Protein AF-A0A9N9KLA7-F1 (afdb_monomer_lite)

Secondary structure (DSSP, 8-state):
--SHHHHHHHHHHHTT-SSS----GGG--B--GGG-EEEEEEEE-SSEEEEEEEETTTEEEEEEEETTTTT--HHHHHHHHHHHHTT-EEEEEE-TTT--EEEEEE--TT--GGGG-

pLDDT: mean 77.3, std 17.95, range [37.38, 95.62]

Sequence (117 aa):
EKDKDLAFEWYLKSAIAEHDCKIHTNFFRWIKYDNFKNIEEVGKGGFSVVYKTSYELDEEVAIKIIKDSHKNNQLFLNELKAYHEFGKYIGISMDKNTGDLILVISYAKFGSLRDNL

Radius of gyration: 14.67 Å; chains: 1; bounding box: 31×40×36 Å

Foldseek 3Di:
DPPVVVVVVVVVVVVPDDDDDPDDPQLADEDEPVQWAPWAFPDDDPFWTWTWTAHDPRAIKIKIFGPPCVVPVPVVVVVSVVCVVVVFFRHWYADPPRRTIITIGHDDPPDDPVVVD

Organism: NCBI:txid1433469

Structure (mmCIF, N/CA/C/O backbone):
data_AF-A0A9N9KLA7-F1
#
_entry.id   AF-A0A9N9KLA7-F1
#
loop_
_atom_site.group_PDB
_atom_site.id
_atom_site.type_symbol
_atom_site.label_atom_id
_atom_site.label_alt_id
_atom_site.label_comp_id
_atom_site.label_asym_id
_atom_site.label_entity_id
_atom_site.label_seq_id
_atom_site.pdbx_PDB_ins_code
_atom_site.Cartn_x
_atom_site.Cartn_y
_atom_site.Cartn_z
_atom_site.occupancy
_atom_site.B_iso_or_equiv
_atom_site.auth_seq_id
_atom_site.auth_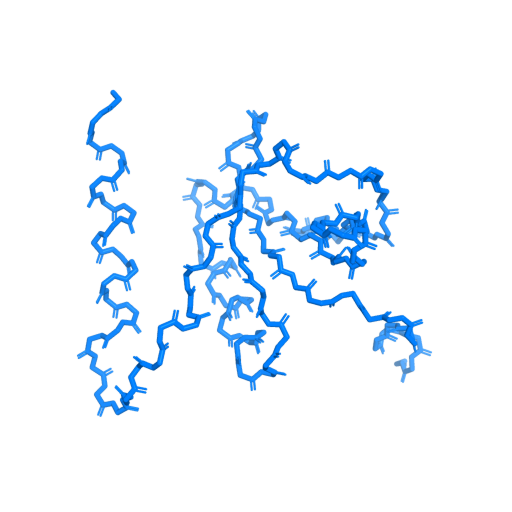comp_id
_atom_site.auth_asym_id
_atom_site.auth_atom_id
_atom_site.pdbx_PDB_model_num
ATOM 1 N N . GLU A 1 1 ? -5.617 19.160 15.484 1.00 52.41 1 GLU A N 1
ATOM 2 C CA . GLU A 1 1 ? -4.459 18.769 14.650 1.00 52.41 1 GLU A CA 1
ATOM 3 C C . GLU A 1 1 ? -3.189 18.507 15.490 1.00 52.41 1 GLU A C 1
ATOM 5 O O . GLU A 1 1 ? -2.097 18.823 15.059 1.00 52.41 1 GLU A O 1
ATOM 10 N N . LYS A 1 2 ? -3.303 17.944 16.711 1.00 37.38 2 LYS A N 1
ATOM 11 C CA . LYS A 1 2 ? -2.143 17.561 17.555 1.00 37.38 2 LYS A CA 1
ATOM 12 C C . LYS A 1 2 ? -2.309 16.214 18.290 1.00 37.38 2 LYS A C 1
ATOM 14 O O . LYS A 1 2 ? -1.309 15.580 18.588 1.00 37.38 2 LYS A O 1
ATOM 19 N N . ASP A 1 3 ? -3.543 15.742 18.520 1.00 41.72 3 ASP A N 1
ATOM 20 C CA . ASP A 1 3 ? -3.818 14.492 19.266 1.00 41.72 3 ASP A CA 1
ATOM 21 C C . ASP A 1 3 ? -4.030 13.223 18.415 1.00 41.72 3 ASP A C 1
ATOM 23 O O . ASP A 1 3 ? -3.890 12.115 18.926 1.00 41.72 3 ASP A O 1
ATOM 27 N N . LYS A 1 4 ? -4.346 13.330 17.115 1.00 43.91 4 LYS A N 1
ATOM 28 C CA . LYS A 1 4 ? -4.492 12.145 16.236 1.00 43.91 4 LYS A CA 1
ATOM 29 C C . LYS A 1 4 ? -3.139 11.545 15.827 1.00 43.91 4 LYS A C 1
ATOM 31 O O . LYS A 1 4 ? -3.045 10.342 15.601 1.00 43.91 4 LYS A O 1
ATOM 36 N N . ASP A 1 5 ? -2.098 12.374 1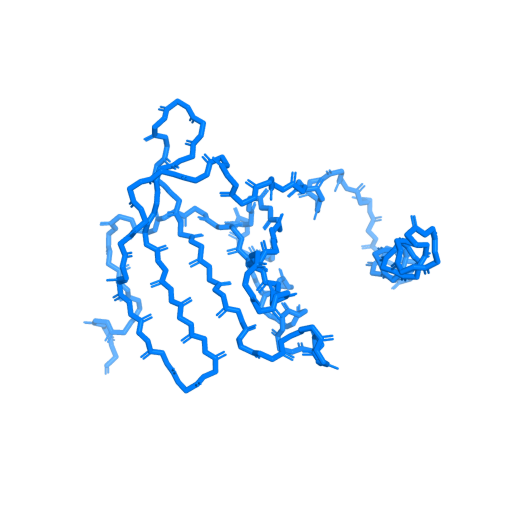5.819 1.00 54.34 5 ASP A N 1
ATOM 37 C CA . ASP A 1 5 ? -0.730 12.012 15.449 1.00 54.34 5 ASP A CA 1
ATOM 38 C C . ASP A 1 5 ? 0.014 11.287 16.579 1.00 54.34 5 ASP A C 1
ATOM 40 O O . ASP A 1 5 ? 0.823 10.409 16.312 1.00 54.34 5 ASP A O 1
ATOM 44 N N . LEU A 1 6 ? -0.313 11.560 17.849 1.00 53.19 6 LEU A N 1
ATOM 45 C CA . LEU A 1 6 ? 0.391 10.995 19.009 1.00 53.19 6 LEU A CA 1
ATOM 46 C C . LEU A 1 6 ? -0.017 9.540 19.347 1.00 53.19 6 LEU A C 1
ATOM 48 O O . LEU A 1 6 ? 0.737 8.809 19.989 1.00 53.19 6 LEU A O 1
ATOM 52 N N . ALA A 1 7 ? -1.192 9.098 18.888 1.00 45.22 7 ALA A N 1
ATOM 53 C CA . ALA A 1 7 ? -1.721 7.750 19.119 1.00 45.22 7 ALA A CA 1
ATOM 54 C C . ALA A 1 7 ? -1.372 6.750 17.992 1.00 45.22 7 ALA A C 1
ATOM 56 O O . ALA A 1 7 ? -1.072 5.592 18.285 1.00 45.22 7 ALA A O 1
ATOM 57 N N . PHE A 1 8 ? -1.316 7.189 16.724 1.00 55.06 8 PHE A N 1
ATOM 58 C CA . PHE A 1 8 ? -0.691 6.426 15.623 1.00 55.06 8 PHE A CA 1
ATOM 59 C C . PHE A 1 8 ? 0.802 6.162 15.920 1.00 55.06 8 PHE A C 1
ATOM 61 O O . PHE A 1 8 ? 1.321 5.065 15.713 1.00 55.06 8 PHE A O 1
ATOM 68 N N . GLU A 1 9 ? 1.442 7.148 16.545 1.00 52.38 9 GLU A N 1
ATOM 69 C CA . GLU A 1 9 ? 2.787 7.129 17.128 1.00 52.38 9 GLU A CA 1
ATOM 70 C C . GLU A 1 9 ? 3.005 6.119 18.268 1.00 52.38 9 GLU 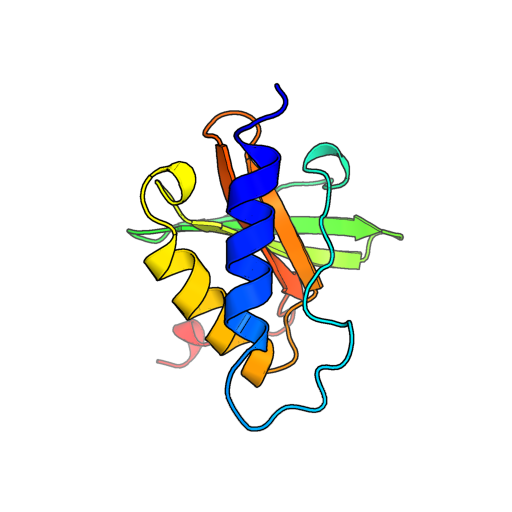A C 1
ATOM 72 O O . GLU A 1 9 ? 4.081 5.534 18.371 1.00 52.38 9 GLU A O 1
ATOM 77 N N . TRP A 1 10 ? 2.029 5.890 19.147 1.00 56.41 10 TRP A N 1
ATOM 78 C CA . TRP A 1 10 ? 2.163 4.906 20.234 1.00 56.41 10 TRP A CA 1
ATOM 79 C C . TRP A 1 10 ? 2.043 3.461 19.722 1.00 56.41 10 TRP A C 1
ATOM 81 O O . TRP A 1 10 ? 2.614 2.525 20.270 1.00 56.41 10 TRP A O 1
ATOM 91 N N . TYR A 1 11 ? 1.348 3.279 18.607 1.00 56.09 1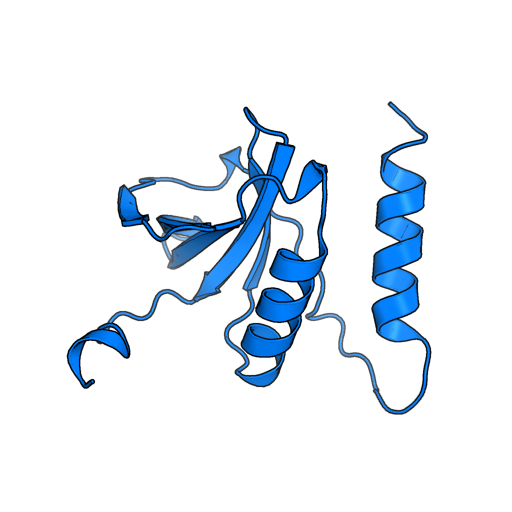1 TYR A N 1
ATOM 92 C CA . TYR A 1 11 ? 0.975 1.978 18.071 1.00 56.09 11 TYR A CA 1
ATOM 93 C C . TYR A 1 11 ? 2.047 1.346 17.172 1.00 56.09 11 TYR A C 1
ATOM 95 O O . TYR A 1 11 ? 2.340 0.155 17.285 1.00 56.09 11 TYR A O 1
ATOM 103 N N . LEU A 1 12 ? 2.727 2.158 16.360 1.00 55.75 12 LEU A N 1
ATOM 104 C CA . LEU A 1 12 ? 4.002 1.767 15.748 1.00 55.75 12 LEU A CA 1
ATOM 105 C C . LEU A 1 12 ? 5.047 1.383 16.807 1.00 55.75 12 LEU A C 1
ATOM 107 O O . LEU A 1 12 ? 5.846 0.479 16.577 1.00 55.75 12 LEU A O 1
ATOM 111 N N . LYS A 1 13 ? 5.003 2.006 17.992 1.00 54.59 13 LYS A N 1
ATOM 112 C CA . LYS A 1 13 ? 5.909 1.694 19.110 1.00 54.59 13 LYS A CA 1
ATOM 113 C C . LYS A 1 13 ? 5.614 0.354 19.788 1.00 54.59 13 LYS A C 1
ATOM 115 O O . LYS A 1 13 ? 6.529 -0.240 20.345 1.00 54.59 13 LYS A O 1
ATOM 120 N N . SER A 1 14 ? 4.395 -0.173 19.701 1.00 50.16 14 SER A N 1
ATOM 121 C CA . SER A 1 14 ? 4.060 -1.504 20.232 1.00 50.16 14 SER A CA 1
ATOM 122 C C . SER A 1 14 ? 4.316 -2.644 19.245 1.00 50.16 14 SER A C 1
ATOM 124 O O . SER A 1 14 ? 4.603 -3.754 19.681 1.00 50.16 14 SER A O 1
ATOM 126 N N . ALA A 1 15 ? 4.320 -2.391 17.930 1.00 51.75 15 ALA A N 1
ATOM 127 C CA . ALA A 1 15 ? 4.817 -3.361 16.942 1.00 51.75 15 ALA A CA 1
ATOM 128 C C . ALA A 1 15 ? 6.315 -3.714 17.141 1.00 51.75 15 ALA A C 1
ATOM 130 O O . ALA A 1 15 ? 6.805 -4.670 16.549 1.00 51.75 15 ALA A O 1
ATOM 131 N N . ILE A 1 16 ? 7.013 -2.943 17.989 1.00 46.03 16 ILE A N 1
ATOM 132 C CA . ILE A 1 16 ? 8.448 -2.985 18.290 1.00 46.03 16 ILE A CA 1
ATOM 133 C C . ILE A 1 16 ? 8.770 -3.682 19.634 1.00 46.03 16 ILE A C 1
ATOM 135 O O . ILE A 1 16 ? 9.919 -4.052 19.857 1.00 46.03 16 ILE A O 1
ATOM 139 N N . ALA A 1 17 ? 7.801 -3.865 20.542 1.00 48.25 17 ALA A N 1
ATOM 140 C CA . ALA A 1 17 ? 8.135 -3.962 21.968 1.00 48.25 17 ALA A CA 1
ATOM 141 C C . ALA A 1 17 ? 8.434 -5.356 22.564 1.00 48.25 17 ALA A C 1
ATOM 143 O O . ALA A 1 17 ? 9.246 -5.387 23.477 1.00 48.25 17 ALA A O 1
ATOM 144 N N . GLU A 1 18 ? 7.893 -6.501 22.123 1.00 49.03 18 GLU A N 1
ATOM 145 C CA . GLU A 1 18 ? 8.199 -7.792 22.795 1.00 49.03 18 GLU A CA 1
ATOM 146 C C . GLU A 1 18 ? 8.182 -8.979 21.801 1.00 49.03 18 GLU A C 1
ATOM 148 O O . GLU A 1 18 ? 7.189 -9.179 21.110 1.00 49.03 18 GLU A O 1
ATOM 153 N N . HIS A 1 19 ? 9.209 -9.830 21.644 1.00 49.25 19 HIS A N 1
ATOM 154 C CA . HIS A 1 19 ? 10.466 -9.972 22.390 1.00 49.25 19 HIS A CA 1
ATOM 155 C C . HIS A 1 19 ? 11.552 -10.729 21.579 1.00 49.25 19 HIS A C 1
ATOM 157 O O . HIS A 1 19 ? 12.235 -11.575 22.134 1.00 49.25 19 HIS A O 1
ATOM 163 N N . ASP A 1 20 ? 11.737 -10.469 20.278 1.00 45.94 20 ASP A N 1
ATOM 164 C CA . ASP A 1 20 ? 12.965 -10.903 19.574 1.00 45.94 20 ASP A CA 1
ATOM 165 C C . ASP A 1 20 ? 13.192 -10.156 18.256 1.00 45.94 20 ASP A C 1
ATOM 167 O O . ASP A 1 20 ? 13.064 -10.711 17.164 1.00 45.94 20 ASP A O 1
ATOM 171 N N . CYS A 1 21 ? 13.492 -8.859 18.307 1.00 43.53 21 CYS A N 1
ATOM 172 C CA . CYS A 1 21 ? 13.959 -8.230 17.086 1.00 43.53 21 CYS A CA 1
ATOM 173 C C . CYS A 1 21 ? 14.965 -7.122 17.368 1.00 43.53 21 CYS A C 1
ATOM 175 O O . CYS A 1 21 ? 14.694 -6.117 18.019 1.00 43.53 21 CYS A O 1
ATOM 177 N N . LYS A 1 22 ? 16.160 -7.306 16.814 1.00 42.78 22 LYS A N 1
ATOM 178 C CA . LYS A 1 22 ? 17.045 -6.210 16.434 1.00 42.78 22 LYS A CA 1
ATOM 179 C C . LYS A 1 22 ? 16.316 -5.435 15.335 1.00 42.78 22 LYS A C 1
ATOM 181 O O . LYS A 1 22 ? 16.508 -5.717 14.156 1.00 42.78 22 LYS A O 1
ATOM 186 N N . ILE A 1 23 ? 15.402 -4.544 15.715 1.00 47.50 23 ILE A N 1
ATOM 187 C CA . ILE A 1 23 ? 14.537 -3.837 14.767 1.00 47.50 23 ILE A CA 1
ATOM 188 C C . ILE A 1 23 ? 15.397 -2.879 13.958 1.00 47.50 23 ILE A C 1
ATOM 190 O O . ILE A 1 23 ? 15.726 -1.774 14.385 1.00 47.50 23 ILE A O 1
ATOM 194 N N . HIS A 1 24 ? 15.790 -3.338 12.773 1.00 44.47 24 HIS A N 1
ATOM 195 C CA . HIS A 1 24 ? 16.293 -2.463 11.739 1.00 44.47 24 HIS A CA 1
ATOM 196 C C . HIS A 1 24 ? 15.176 -1.495 11.352 1.00 44.47 24 HIS A C 1
ATOM 198 O O . HIS A 1 24 ? 14.033 -1.871 11.102 1.00 44.47 24 HIS A O 1
ATOM 204 N N . THR A 1 25 ? 15.559 -0.231 11.291 1.00 48.03 25 THR A N 1
ATOM 205 C CA . THR A 1 25 ? 14.835 1.000 10.960 1.00 48.03 25 THR A CA 1
ATOM 206 C C . THR A 1 25 ? 14.051 1.005 9.632 1.00 48.03 25 THR A C 1
ATOM 208 O O . THR A 1 25 ? 13.618 2.062 9.187 1.00 48.03 25 THR A O 1
ATOM 211 N N . ASN A 1 26 ? 13.827 -0.143 8.989 1.00 54.12 26 ASN A N 1
ATOM 212 C CA . ASN A 1 26 ? 13.210 -0.266 7.664 1.00 54.12 26 ASN A CA 1
ATOM 213 C C . ASN A 1 26 ? 11.675 -0.374 7.697 1.00 54.12 26 ASN A C 1
ATOM 215 O O . ASN A 1 26 ? 11.054 -0.492 6.646 1.00 54.12 26 ASN A O 1
ATOM 219 N N . PHE A 1 27 ? 11.045 -0.342 8.876 1.00 56.78 27 PHE A N 1
ATOM 220 C CA . PHE A 1 27 ? 9.589 -0.465 9.020 1.00 56.78 27 PHE A CA 1
ATOM 221 C C . PHE A 1 27 ? 8.808 0.813 8.734 1.00 56.78 27 PHE A C 1
ATOM 223 O O . PHE A 1 27 ? 7.595 0.735 8.562 1.00 56.78 27 PHE A O 1
ATOM 230 N N . PHE A 1 28 ? 9.435 1.989 8.694 1.00 64.56 28 PHE A N 1
ATOM 231 C CA . PHE A 1 28 ? 8.668 3.232 8.668 1.00 64.56 28 PHE A CA 1
ATOM 232 C C . PHE A 1 28 ? 9.205 4.240 7.663 1.00 64.56 28 PHE A C 1
ATOM 234 O O . PHE A 1 28 ? 9.953 5.158 7.989 1.00 64.56 28 PHE A O 1
ATOM 241 N N . ARG A 1 29 ? 8.751 4.083 6.420 1.00 79.56 29 ARG A N 1
ATOM 242 C CA . ARG A 1 29 ? 8.821 5.133 5.411 1.00 79.56 29 ARG A CA 1
ATOM 243 C C . ARG A 1 29 ? 7.417 5.688 5.211 1.00 79.56 29 ARG A C 1
ATOM 245 O O . ARG A 1 29 ? 6.612 5.088 4.504 1.00 79.56 29 ARG A O 1
ATOM 252 N N . TRP A 1 30 ? 7.108 6.810 5.859 1.00 84.56 30 TRP A N 1
ATOM 253 C CA . TRP A 1 30 ? 5.885 7.548 5.552 1.00 84.56 30 TRP A CA 1
ATOM 254 C C . TRP A 1 30 ? 6.048 8.282 4.224 1.00 84.56 30 TRP A C 1
ATOM 256 O O . TRP A 1 30 ? 6.959 9.094 4.058 1.00 84.56 30 TRP A O 1
ATOM 266 N N . ILE A 1 31 ? 5.154 8.014 3.281 1.00 88.19 31 ILE A N 1
ATOM 267 C CA . ILE A 1 31 ? 5.184 8.585 1.940 1.00 88.19 31 ILE A CA 1
ATOM 268 C C . ILE A 1 31 ? 3.964 9.479 1.795 1.00 88.19 31 ILE A C 1
ATOM 270 O O . ILE A 1 31 ? 2.831 9.046 1.995 1.00 88.19 31 ILE A O 1
ATOM 274 N N . LYS A 1 32 ? 4.171 10.751 1.456 1.00 90.62 32 LYS A N 1
ATOM 275 C CA . LYS A 1 32 ? 3.051 11.649 1.160 1.00 90.62 32 LYS A CA 1
ATOM 276 C C . LYS A 1 32 ? 2.355 11.170 -0.109 1.00 90.62 32 LYS A C 1
ATOM 278 O O . LYS A 1 32 ? 3.031 10.913 -1.099 1.00 90.62 32 LYS A O 1
ATOM 283 N N . TYR A 1 33 ? 1.025 11.119 -0.090 1.00 90.31 33 TYR A N 1
ATOM 284 C CA . TYR A 1 33 ? 0.227 10.684 -1.239 1.00 90.31 33 TYR A CA 1
ATOM 285 C C . TYR A 1 33 ? 0.574 11.439 -2.534 1.00 90.31 33 TYR A C 1
ATOM 287 O O . TYR A 1 33 ? 0.651 10.846 -3.601 1.00 90.31 33 TYR A O 1
ATOM 295 N N . ASP A 1 34 ? 0.881 12.736 -2.431 1.00 91.25 34 ASP A N 1
ATOM 296 C CA . ASP A 1 34 ? 1.242 13.581 -3.583 1.00 91.25 34 ASP A CA 1
ATOM 297 C C . ASP A 1 34 ? 2.555 13.194 -4.272 1.00 91.25 34 ASP A C 1
ATOM 299 O O . ASP A 1 34 ? 2.851 13.696 -5.354 1.00 91.25 34 ASP A O 1
ATOM 303 N N . ASN A 1 35 ? 3.367 12.334 -3.655 1.00 92.19 35 ASN A N 1
ATOM 304 C CA . ASN A 1 35 ? 4.610 11.865 -4.258 1.00 92.19 35 ASN A CA 1
ATOM 305 C C . ASN A 1 35 ? 4.369 10.780 -5.317 1.00 92.19 35 ASN A C 1
ATOM 307 O O . ASN A 1 35 ? 5.291 10.451 -6.064 1.00 92.19 35 ASN A O 1
ATOM 311 N N . PHE A 1 36 ? 3.165 10.211 -5.368 1.00 94.25 36 PHE A N 1
ATOM 312 C CA . PHE A 1 36 ? 2.787 9.194 -6.338 1.00 94.25 36 PHE A CA 1
ATOM 313 C C . PHE A 1 36 ? 2.352 9.839 -7.655 1.00 94.25 36 PHE A C 1
ATOM 315 O O . PHE A 1 36 ? 1.579 10.797 -7.678 1.00 94.25 36 PHE A O 1
ATOM 322 N N . LYS A 1 37 ? 2.851 9.300 -8.769 1.00 94.31 37 LYS A N 1
ATOM 323 C CA . LYS A 1 37 ? 2.534 9.748 -10.133 1.00 94.31 37 LYS A CA 1
ATOM 324 C C . LYS A 1 37 ? 2.017 8.588 -10.970 1.00 94.31 37 LYS A C 1
ATOM 326 O O . LYS A 1 37 ? 2.437 7.457 -10.765 1.00 94.31 37 LYS A O 1
ATOM 331 N N . ASN A 1 38 ? 1.204 8.880 -11.984 1.00 94.38 38 ASN A N 1
ATOM 332 C CA . ASN A 1 38 ? 0.693 7.868 -12.920 1.00 94.38 38 ASN A CA 1
ATOM 333 C C . ASN A 1 38 ? -0.048 6.732 -12.189 1.00 94.38 38 ASN A C 1
ATOM 335 O O . ASN A 1 38 ? 0.253 5.559 -12.381 1.00 94.38 38 ASN A O 1
ATOM 339 N N . ILE A 1 39 ? -0.973 7.101 -11.296 1.00 94.38 39 ILE A N 1
ATOM 340 C CA . ILE A 1 39 ? -1.742 6.149 -10.491 1.00 94.38 39 ILE A CA 1
ATOM 341 C C . ILE A 1 39 ? -2.759 5.444 -11.399 1.00 94.38 39 ILE A C 1
ATOM 343 O O . ILE A 1 39 ? -3.712 6.062 -11.869 1.00 94.38 39 ILE A O 1
ATOM 347 N N . GLU A 1 40 ? -2.557 4.151 -11.629 1.00 95.31 40 GLU A N 1
ATOM 348 C CA . GLU A 1 40 ? -3.372 3.302 -12.500 1.00 95.31 40 GLU A CA 1
ATOM 349 C C . GLU A 1 40 ? -3.924 2.115 -11.705 1.00 95.31 40 GLU A C 1
ATOM 351 O O . GLU A 1 40 ? -3.168 1.399 -11.051 1.00 95.31 40 GLU A O 1
ATOM 356 N N . GLU A 1 41 ? -5.239 1.886 -11.732 1.00 95.06 41 GLU A N 1
ATOM 357 C CA . GLU A 1 41 ? -5.840 0.736 -11.048 1.00 95.06 41 GLU A CA 1
ATOM 358 C C . GLU A 1 41 ? -5.430 -0.564 -11.748 1.00 95.06 41 GLU A C 1
ATOM 360 O O . GLU A 1 41 ? -5.721 -0.761 -12.923 1.00 95.06 41 GLU A O 1
ATOM 365 N N . VAL A 1 42 ? -4.790 -1.474 -11.012 1.00 91.81 42 VAL A N 1
ATOM 366 C CA . VAL A 1 42 ? -4.397 -2.796 -11.535 1.00 91.81 42 VAL A CA 1
ATOM 367 C C . VAL A 1 42 ? -5.293 -3.917 -11.038 1.00 91.81 42 VAL A C 1
ATOM 369 O O . VAL A 1 42 ? -5.300 -5.012 -11.595 1.00 91.81 42 VAL A O 1
ATOM 372 N N . GLY A 1 43 ? -6.048 -3.679 -9.969 1.00 91.12 43 GLY A N 1
ATOM 373 C CA . GLY A 1 43 ? -6.974 -4.678 -9.477 1.00 91.12 43 GLY A CA 1
ATOM 374 C C . GLY A 1 43 ? -7.745 -4.236 -8.253 1.00 91.12 43 GLY A C 1
ATOM 375 O O . GLY A 1 43 ? -7.221 -3.605 -7.335 1.00 91.12 43 GLY A O 1
ATOM 376 N N . LYS A 1 44 ? -8.999 -4.667 -8.206 1.00 94.00 44 LYS A N 1
ATOM 377 C CA . LYS A 1 44 ? -9.915 -4.401 -7.107 1.00 94.00 44 LYS A CA 1
ATOM 378 C C . LYS A 1 44 ? -10.386 -5.705 -6.494 1.00 94.00 44 LYS A C 1
ATOM 380 O O . LYS A 1 44 ? -10.911 -6.582 -7.172 1.00 94.00 44 LYS A O 1
ATOM 385 N N . GLY A 1 45 ? -10.179 -5.834 -5.191 1.00 88.38 45 GLY A N 1
ATOM 386 C CA . GLY A 1 45 ? -10.762 -6.895 -4.381 1.00 88.38 45 GLY A CA 1
ATOM 387 C C . GLY A 1 45 ? -11.942 -6.388 -3.555 1.00 88.38 45 GLY A C 1
ATOM 388 O O . GLY A 1 45 ? -12.301 -5.204 -3.585 1.00 88.38 45 GLY A O 1
ATOM 389 N N . GLY A 1 46 ? -12.507 -7.285 -2.743 1.00 89.81 46 GLY A N 1
ATOM 390 C CA . GLY A 1 46 ? -13.526 -6.918 -1.756 1.00 89.81 46 GLY A CA 1
ATOM 391 C C . GLY A 1 46 ? -13.017 -5.835 -0.797 1.00 89.81 46 GLY A C 1
ATOM 392 O O . GLY A 1 46 ? -13.615 -4.766 -0.690 1.00 89.81 46 GLY A O 1
ATOM 393 N N . PHE A 1 47 ? -11.840 -6.058 -0.205 1.00 89.31 47 PHE A N 1
ATOM 394 C CA . PHE A 1 47 ? -11.315 -5.250 0.908 1.00 89.31 47 PHE A CA 1
ATOM 395 C C . PHE A 1 47 ? -10.258 -4.208 0.525 1.00 89.31 47 PHE A C 1
ATOM 397 O O . PHE A 1 47 ? -9.862 -3.392 1.350 1.00 89.31 47 PHE A O 1
ATOM 404 N N . SER A 1 48 ? -9.767 -4.228 -0.711 1.00 93.19 48 SER A N 1
ATOM 405 C CA . SER A 1 48 ? -8.689 -3.333 -1.130 1.00 93.19 48 SER A CA 1
ATOM 406 C C . SER A 1 48 ? -8.747 -3.024 -2.614 1.00 93.19 48 SER A C 1
ATOM 408 O O . SER A 1 48 ? -9.393 -3.735 -3.391 1.00 93.19 48 SER A O 1
ATOM 410 N N . VAL A 1 49 ? -8.076 -1.943 -2.988 1.00 94.75 49 VAL A N 1
ATOM 411 C CA . VAL A 1 49 ? -7.782 -1.605 -4.379 1.00 94.75 49 VAL A CA 1
ATOM 412 C C . VAL A 1 49 ? -6.274 -1.460 -4.504 1.00 94.75 49 VAL A C 1
ATOM 414 O O . VAL A 1 49 ? -5.630 -0.875 -3.633 1.00 94.75 49 VAL A O 1
ATOM 417 N N . VAL A 1 50 ? -5.710 -2.049 -5.550 1.00 94.50 50 VAL A N 1
ATOM 418 C CA . VAL A 1 50 ? -4.288 -1.976 -5.856 1.00 94.50 50 VAL A CA 1
ATOM 419 C C . VAL A 1 50 ? -4.121 -1.087 -7.072 1.00 94.50 50 VAL A C 1
ATOM 421 O O . VAL A 1 50 ? -4.782 -1.284 -8.094 1.00 94.50 50 VAL A O 1
ATOM 424 N N . TYR A 1 51 ? -3.199 -0.145 -6.956 1.00 95.44 51 TYR A N 1
ATOM 425 C CA . TYR A 1 51 ? -2.781 0.716 -8.040 1.00 95.44 51 TYR A CA 1
ATOM 426 C C . TYR A 1 51 ? -1.303 0.494 -8.328 1.00 95.44 51 TYR A C 1
ATOM 428 O O . TYR A 1 51 ? -0.498 0.284 -7.417 1.00 95.44 51 TYR A O 1
ATOM 436 N N . LYS A 1 52 ? -0.948 0.564 -9.602 1.00 95.38 52 LYS A N 1
ATOM 437 C CA . LYS A 1 52 ? 0.417 0.790 -10.052 1.00 95.38 52 LYS A CA 1
ATOM 438 C C . LYS A 1 52 ? 0.672 2.292 -10.043 1.00 95.38 52 LYS A C 1
ATOM 440 O O . LYS A 1 52 ? -0.203 3.070 -10.407 1.00 95.38 52 LYS A O 1
ATOM 445 N N . THR A 1 53 ? 1.855 2.698 -9.610 1.00 95.62 53 THR A N 1
ATOM 446 C CA . THR A 1 53 ? 2.266 4.101 -9.618 1.00 95.62 53 THR A CA 1
ATOM 447 C C . THR A 1 53 ? 3.775 4.199 -9.799 1.00 95.62 53 THR A C 1
ATOM 449 O O . THR A 1 53 ? 4.515 3.249 -9.547 1.00 95.62 53 THR A O 1
ATOM 452 N N . SER A 1 54 ? 4.235 5.372 -10.212 1.00 94.25 54 SER A N 1
ATOM 453 C CA . SER A 1 54 ? 5.638 5.766 -10.149 1.00 94.25 54 SER A CA 1
ATOM 454 C C . SER A 1 54 ? 5.904 6.517 -8.841 1.00 94.25 54 SER A C 1
ATOM 456 O O . SER A 1 54 ? 5.111 7.374 -8.439 1.00 94.25 54 SER A O 1
ATOM 458 N N . TYR A 1 55 ? 7.011 6.194 -8.183 1.00 90.56 55 TYR A N 1
ATOM 459 C CA . TYR A 1 55 ? 7.531 6.826 -6.970 1.00 90.56 55 TYR A CA 1
ATOM 460 C C . TYR A 1 55 ? 9.043 7.034 -7.145 1.00 90.56 55 TYR A C 1
ATOM 462 O O . TYR A 1 55 ? 9.643 6.256 -7.858 1.00 90.56 55 TYR A O 1
ATOM 470 N N . GLU A 1 56 ? 9.626 8.098 -6.575 1.0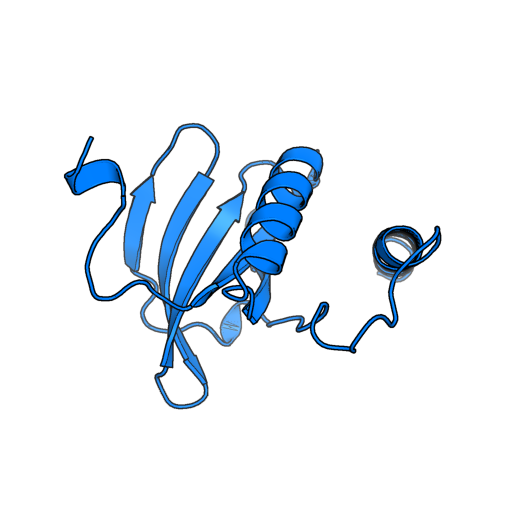0 82.25 56 GLU A N 1
ATOM 471 C CA . GLU A 1 56 ? 11.067 8.459 -6.606 1.00 82.25 56 GLU A CA 1
ATOM 472 C C . GLU A 1 56 ? 11.935 7.910 -7.763 1.00 82.25 56 GLU A C 1
ATOM 474 O O . GLU A 1 56 ? 12.260 6.732 -7.817 1.00 82.25 56 GLU A O 1
ATOM 479 N N . LEU A 1 57 ? 12.425 8.797 -8.643 1.00 85.94 57 LEU A N 1
ATOM 480 C CA . LEU A 1 57 ? 13.212 8.416 -9.835 1.00 85.94 57 LEU A CA 1
ATOM 481 C C . LEU A 1 57 ? 12.450 7.479 -10.795 1.00 85.94 57 LEU A C 1
ATOM 483 O O . LEU A 1 57 ? 13.056 6.680 -11.504 1.00 85.94 57 LEU A O 1
ATOM 487 N N . ASP A 1 58 ? 11.121 7.610 -10.820 1.00 85.88 58 ASP A N 1
ATOM 488 C CA . ASP A 1 58 ? 10.202 6.824 -11.649 1.00 85.88 58 ASP A CA 1
ATOM 489 C C . ASP A 1 58 ? 10.270 5.305 -11.392 1.00 85.88 58 ASP A C 1
ATOM 491 O O . ASP A 1 58 ? 9.940 4.496 -12.263 1.00 85.88 58 ASP A O 1
ATOM 495 N N . GLU A 1 59 ? 10.632 4.907 -10.167 1.00 89.38 59 GLU A N 1
ATOM 496 C CA . GLU A 1 59 ? 10.516 3.529 -9.706 1.00 89.38 59 GLU A CA 1
ATOM 497 C C . GLU A 1 59 ? 9.043 3.096 -9.691 1.00 89.38 59 GLU A C 1
ATOM 499 O O . GLU A 1 59 ? 8.161 3.770 -9.152 1.00 89.38 59 GLU A O 1
ATOM 504 N N . GLU A 1 60 ? 8.762 1.944 -10.298 1.00 92.94 60 GLU A N 1
ATOM 505 C CA . GLU A 1 60 ? 7.424 1.363 -10.299 1.00 92.94 60 GLU A CA 1
ATOM 506 C C . GLU A 1 60 ? 7.138 0.704 -8.948 1.00 92.94 60 GLU A C 1
ATOM 508 O O . GLU A 1 60 ? 7.765 -0.289 -8.567 1.00 92.94 60 GLU A O 1
ATOM 513 N N . VAL A 1 61 ? 6.130 1.219 -8.252 1.00 94.12 61 VAL A N 1
ATOM 514 C CA . VAL A 1 61 ? 5.642 0.670 -6.987 1.00 94.12 61 VAL A CA 1
ATOM 515 C C . VAL A 1 61 ? 4.162 0.320 -7.103 1.00 94.12 61 VAL A C 1
ATOM 517 O O . VAL A 1 61 ? 3.423 0.863 -7.927 1.00 94.12 61 VAL A O 1
ATOM 520 N N . ALA A 1 62 ? 3.723 -0.626 -6.280 1.00 94.81 62 ALA A N 1
ATOM 521 C CA . ALA A 1 62 ? 2.310 -0.875 -6.056 1.00 94.81 62 ALA A CA 1
ATOM 522 C C . ALA A 1 62 ? 1.888 -0.165 -4.772 1.00 94.81 62 ALA A C 1
ATOM 524 O O . ALA A 1 62 ? 2.519 -0.322 -3.724 1.00 94.81 62 ALA A O 1
ATOM 525 N N . ILE A 1 63 ? 0.789 0.578 -4.851 1.00 95.06 63 ILE A N 1
ATOM 526 C CA . ILE A 1 63 ? 0.098 1.090 -3.674 1.00 95.06 63 ILE A CA 1
ATOM 527 C C . ILE A 1 63 ? -1.200 0.316 -3.493 1.00 95.06 63 ILE A C 1
ATOM 529 O O . ILE A 1 63 ? -1.997 0.165 -4.418 1.00 95.06 63 ILE A O 1
ATOM 533 N N . LYS A 1 64 ? -1.403 -0.219 -2.295 1.00 94.62 64 LYS A N 1
ATOM 534 C CA . LYS A 1 64 ? -2.592 -0.984 -1.938 1.00 94.62 64 LYS A CA 1
ATOM 535 C C . LYS A 1 64 ? -3.362 -0.211 -0.885 1.00 94.62 64 LYS A C 1
ATOM 537 O O . LYS A 1 64 ? -2.930 -0.118 0.262 1.00 94.62 64 LYS A O 1
ATOM 542 N N . ILE A 1 65 ? -4.497 0.341 -1.295 1.00 95.06 65 ILE A N 1
ATOM 543 C CA . ILE A 1 65 ? -5.413 1.049 -0.403 1.00 95.06 65 ILE A CA 1
ATOM 544 C C . ILE A 1 65 ? -6.277 0.001 0.289 1.00 95.06 65 ILE A C 1
ATOM 546 O O . ILE A 1 65 ? -7.001 -0.754 -0.372 1.00 95.06 65 ILE A O 1
ATOM 550 N N . ILE A 1 66 ? -6.184 -0.068 1.615 1.00 93.38 66 ILE A N 1
ATOM 551 C CA . ILE A 1 66 ? -7.028 -0.944 2.426 1.00 93.38 66 ILE A CA 1
ATOM 552 C C . ILE A 1 66 ? -8.264 -0.143 2.817 1.00 93.38 66 ILE A C 1
ATOM 554 O O . ILE A 1 66 ? -8.172 0.811 3.584 1.00 93.38 66 ILE A O 1
ATOM 558 N N . LYS A 1 67 ? -9.418 -0.513 2.259 1.00 93.06 67 LYS A N 1
ATOM 559 C CA . LYS A 1 67 ? -10.664 0.230 2.477 1.00 93.06 67 LYS A CA 1
ATOM 560 C C . LYS A 1 67 ? -11.036 0.217 3.956 1.00 93.06 67 LYS A C 1
ATOM 562 O O . LYS A 1 67 ? -10.873 -0.805 4.623 1.00 93.06 67 LYS A O 1
ATOM 567 N N . ASP A 1 68 ? -11.575 1.336 4.427 1.00 90.69 68 ASP A N 1
ATOM 568 C CA . ASP A 1 68 ? -12.024 1.535 5.808 1.00 90.69 68 ASP A CA 1
ATOM 569 C C . ASP A 1 68 ? -10.922 1.358 6.871 1.00 90.69 68 ASP A C 1
ATOM 571 O O . ASP A 1 68 ? -11.217 1.222 8.064 1.00 90.69 68 ASP A O 1
ATOM 575 N N . SER A 1 69 ? -9.640 1.395 6.500 1.00 87.25 69 SER A N 1
ATOM 576 C CA . SER A 1 69 ? -8.565 1.153 7.462 1.00 87.25 69 SER A CA 1
ATOM 577 C C . SER A 1 69 ? -8.330 2.318 8.425 1.00 87.25 69 SER A C 1
ATOM 579 O O . SER A 1 69 ? -7.703 2.130 9.465 1.00 87.25 69 SER A O 1
ATOM 581 N N . HIS A 1 70 ? -8.848 3.509 8.112 1.00 80.94 70 HIS A N 1
ATOM 582 C CA . HIS A 1 70 ? -8.922 4.620 9.066 1.00 80.94 70 HIS A CA 1
ATOM 583 C C . HIS A 1 70 ? -9.888 4.333 10.225 1.00 80.94 70 HIS A C 1
ATOM 585 O O . HIS A 1 70 ? -9.777 4.945 11.286 1.00 80.94 70 HIS A O 1
ATOM 591 N N . LYS A 1 71 ? -10.836 3.404 10.021 1.00 82.25 71 LYS A N 1
ATOM 592 C CA . LYS A 1 71 ? -11.772 2.917 11.044 1.00 82.25 71 LYS A CA 1
ATOM 593 C C . LYS A 1 71 ? -11.232 1.669 11.737 1.00 82.25 71 LYS A C 1
ATOM 595 O O . LYS A 1 71 ? -11.376 1.540 12.947 1.00 82.25 71 LYS A O 1
ATOM 600 N N . ASN A 1 72 ? -10.633 0.748 10.977 1.00 81.19 72 ASN A N 1
ATOM 601 C CA . ASN A 1 72 ? -10.062 -0.495 11.495 1.00 81.19 72 ASN A CA 1
ATOM 602 C C . ASN A 1 72 ? -8.777 -0.885 10.750 1.00 81.19 72 ASN A C 1
ATOM 604 O O . ASN A 1 72 ? -8.808 -1.366 9.618 1.00 81.19 72 ASN A O 1
ATOM 608 N N . ASN A 1 73 ? -7.638 -0.759 11.424 1.00 79.50 73 ASN A N 1
ATOM 609 C CA . ASN A 1 73 ? -6.324 -1.014 10.841 1.00 79.50 73 ASN A CA 1
ATOM 610 C C . ASN A 1 73 ? -5.873 -2.489 10.894 1.00 79.50 73 ASN A C 1
ATOM 612 O O . ASN A 1 73 ? -4.757 -2.782 10.470 1.00 79.50 73 ASN A O 1
ATOM 616 N N . GLN A 1 74 ? -6.701 -3.437 11.351 1.00 82.31 74 GLN A N 1
ATOM 617 C CA . GLN A 1 74 ? -6.291 -4.842 11.495 1.00 82.31 74 GLN A CA 1
ATOM 618 C C . GLN A 1 74 ? -5.918 -5.496 10.157 1.00 82.31 74 GLN A C 1
ATOM 620 O O . GLN A 1 74 ? -4.899 -6.177 10.059 1.00 82.31 74 GLN A O 1
ATOM 625 N N . LEU A 1 75 ? -6.728 -5.283 9.113 1.00 86.19 75 LEU A N 1
ATOM 626 C CA . LEU A 1 75 ? -6.430 -5.805 7.774 1.00 86.19 75 LEU A CA 1
ATOM 627 C C . LEU A 1 75 ? -5.136 -5.199 7.229 1.00 86.19 75 LEU A C 1
ATOM 629 O O . LEU A 1 75 ? -4.307 -5.911 6.670 1.00 86.19 75 LEU A O 1
ATOM 633 N N . PHE A 1 76 ? -4.943 -3.901 7.458 1.00 87.75 76 PHE A N 1
ATOM 634 C CA . PHE A 1 76 ? -3.723 -3.204 7.082 1.00 87.75 76 PHE A CA 1
ATOM 635 C C . PHE A 1 76 ? -2.497 -3.777 7.802 1.00 87.75 76 PHE A C 1
ATOM 637 O O . PHE A 1 76 ? -1.492 -4.057 7.158 1.00 87.75 76 PHE A O 1
ATOM 644 N N . LEU A 1 77 ? -2.587 -4.024 9.112 1.00 84.00 77 LEU A N 1
ATOM 645 C CA . LEU A 1 77 ? -1.507 -4.639 9.878 1.00 84.00 77 LEU A CA 1
ATOM 646 C C . LEU A 1 77 ? -1.161 -6.053 9.411 1.00 84.00 77 LEU A C 1
ATOM 648 O O . LEU A 1 77 ? 0.017 -6.400 9.363 1.00 84.00 77 LEU A O 1
ATOM 652 N N . ASN A 1 78 ? -2.163 -6.878 9.105 1.00 83.94 78 ASN A N 1
ATOM 653 C CA . ASN A 1 78 ? -1.930 -8.246 8.639 1.00 83.94 78 ASN A CA 1
ATOM 654 C C . ASN A 1 78 ? -1.156 -8.244 7.316 1.00 83.94 78 ASN A C 1
ATOM 656 O O . ASN A 1 78 ? -0.196 -8.992 7.152 1.00 83.94 78 ASN A O 1
ATOM 660 N N . GLU A 1 79 ? -1.545 -7.359 6.401 1.00 87.00 79 GLU A N 1
ATOM 661 C CA . GLU A 1 79 ? -0.859 -7.166 5.126 1.00 87.00 79 GLU A CA 1
ATOM 662 C C . GLU A 1 79 ? 0.555 -6.612 5.347 1.00 87.00 79 GLU A C 1
ATOM 664 O O . GLU A 1 79 ? 1.518 -7.157 4.815 1.00 87.00 79 GLU A O 1
ATOM 669 N N . LEU A 1 80 ? 0.709 -5.583 6.188 1.00 83.94 80 LEU A N 1
ATOM 670 C CA . LEU A 1 80 ? 2.007 -4.994 6.527 1.00 83.94 80 LEU A CA 1
ATOM 671 C C . LEU A 1 80 ? 2.989 -6.046 7.062 1.00 83.94 80 LEU A C 1
ATOM 673 O O . LEU A 1 80 ? 4.129 -6.096 6.605 1.00 83.94 80 LEU A O 1
ATOM 677 N N . LYS A 1 81 ? 2.543 -6.907 7.987 1.00 79.19 81 LYS A N 1
ATOM 678 C CA . LYS A 1 81 ? 3.352 -8.011 8.527 1.00 79.19 81 LYS A CA 1
ATOM 679 C C . LYS A 1 81 ? 3.762 -8.993 7.432 1.00 79.19 81 LYS A C 1
ATOM 681 O O . LYS A 1 81 ? 4.948 -9.268 7.290 1.00 79.19 81 LYS A O 1
ATOM 686 N N . ALA A 1 82 ? 2.810 -9.441 6.614 1.00 83.19 82 ALA A N 1
ATOM 687 C CA . ALA A 1 82 ? 3.093 -10.370 5.524 1.00 83.19 82 ALA A CA 1
ATOM 688 C C . ALA A 1 82 ? 4.129 -9.795 4.540 1.00 83.19 82 ALA A C 1
ATOM 690 O O . ALA A 1 82 ? 5.135 -10.431 4.244 1.00 83.19 82 ALA A O 1
ATOM 691 N N . TYR A 1 83 ? 3.944 -8.563 4.059 1.00 81.56 83 TYR A N 1
ATOM 692 C CA . TYR A 1 83 ? 4.879 -7.954 3.104 1.00 81.56 83 TYR A CA 1
ATOM 693 C C . TYR A 1 83 ? 6.244 -7.615 3.704 1.00 81.56 83 TYR A C 1
ATOM 695 O O . TYR A 1 83 ? 7.235 -7.584 2.965 1.00 81.56 83 TYR A O 1
ATOM 703 N N . HIS A 1 84 ? 6.304 -7.374 5.014 1.00 75.38 84 HIS A N 1
ATOM 704 C CA . HIS A 1 84 ? 7.566 -7.223 5.721 1.00 75.38 84 HIS A CA 1
ATOM 705 C C . HIS A 1 84 ? 8.357 -8.536 5.738 1.00 75.38 84 HIS A C 1
ATOM 707 O O . HIS A 1 84 ? 9.526 -8.533 5.360 1.00 75.38 84 HIS A O 1
ATOM 713 N N . GLU A 1 85 ? 7.716 -9.656 6.087 1.00 74.06 85 GLU A N 1
ATOM 714 C CA . GLU A 1 85 ? 8.349 -10.985 6.074 1.00 74.06 85 GLU A CA 1
ATOM 715 C C . GLU A 1 85 ? 8.907 -11.348 4.688 1.00 74.06 85 GLU A C 1
ATOM 717 O O . GLU A 1 85 ? 9.963 -11.968 4.581 1.00 74.06 85 GLU A O 1
ATOM 722 N N . PHE A 1 86 ? 8.250 -10.898 3.614 1.00 74.56 86 PHE A N 1
ATOM 723 C CA . PHE A 1 86 ? 8.712 -11.112 2.238 1.00 74.56 86 PHE A CA 1
ATOM 724 C C . PHE A 1 86 ? 9.729 -10.080 1.725 1.00 74.56 86 PHE A C 1
ATOM 726 O O . PHE A 1 86 ? 10.141 -10.173 0.568 1.00 74.56 86 PHE A O 1
ATOM 733 N N . GLY A 1 87 ? 10.112 -9.080 2.526 1.00 73.81 87 GLY A N 1
ATOM 734 C CA . GLY A 1 87 ? 11.079 -8.050 2.129 1.00 73.81 87 GLY A CA 1
ATOM 735 C C . GLY A 1 87 ? 10.623 -7.161 0.965 1.00 73.81 87 GLY A C 1
ATOM 736 O O . GLY A 1 87 ? 11.455 -6.594 0.264 1.00 73.81 87 GLY A O 1
ATOM 737 N N . LYS A 1 88 ? 9.308 -7.052 0.727 1.00 80.31 88 LYS A N 1
ATOM 738 C CA . LYS A 1 88 ? 8.717 -6.264 -0.379 1.00 80.31 88 LYS A CA 1
ATOM 739 C C . LYS A 1 88 ? 8.117 -4.935 0.073 1.00 80.31 88 LYS A C 1
ATOM 741 O O . LYS A 1 88 ? 7.579 -4.186 -0.741 1.00 80.31 88 LYS A O 1
ATOM 746 N N . TYR A 1 89 ? 8.157 -4.678 1.374 1.00 85.81 89 TYR A N 1
ATOM 747 C CA . TYR A 1 89 ? 7.654 -3.463 1.988 1.00 85.81 89 TYR A CA 1
ATOM 748 C C . TYR A 1 89 ? 8.562 -2.265 1.683 1.00 85.81 89 TYR A C 1
ATOM 750 O O . TYR A 1 89 ? 9.764 -2.317 1.935 1.00 85.81 89 TYR A O 1
ATOM 758 N N . ILE A 1 90 ? 7.967 -1.184 1.173 1.00 87.94 90 ILE A N 1
ATOM 759 C CA . ILE A 1 90 ? 8.651 0.092 0.931 1.00 87.94 90 ILE A CA 1
ATOM 760 C C . ILE A 1 90 ? 8.219 1.132 1.961 1.00 87.94 90 ILE A C 1
ATOM 762 O O . ILE A 1 90 ? 9.069 1.861 2.466 1.00 87.94 90 ILE A O 1
ATOM 766 N N . GLY A 1 91 ? 6.918 1.239 2.252 1.00 88.00 91 GLY A N 1
ATOM 767 C CA . GLY A 1 91 ? 6.397 2.311 3.095 1.00 88.00 91 GLY A CA 1
ATOM 768 C C . GLY A 1 91 ? 4.888 2.294 3.319 1.00 88.00 91 GLY A C 1
ATOM 769 O O . GLY A 1 91 ? 4.172 1.384 2.897 1.00 88.00 91 GLY A O 1
ATOM 770 N N . ILE A 1 92 ? 4.407 3.343 3.981 1.00 89.25 92 ILE A N 1
ATOM 771 C CA . ILE A 1 92 ? 2.995 3.579 4.298 1.00 89.25 92 ILE A CA 1
ATOM 772 C C . ILE A 1 92 ? 2.618 4.973 3.810 1.00 89.25 92 ILE A C 1
ATOM 774 O O . ILE A 1 92 ? 3.403 5.913 3.914 1.00 89.25 92 ILE A O 1
ATOM 778 N N . SER A 1 93 ? 1.407 5.115 3.295 1.00 91.50 93 SER A N 1
ATOM 779 C CA . SER A 1 93 ? 0.803 6.400 2.968 1.00 91.50 93 SER A CA 1
ATOM 780 C C . SER A 1 93 ? -0.641 6.445 3.468 1.00 91.50 93 SER A C 1
ATOM 782 O O . SER A 1 93 ? -1.118 5.518 4.127 1.00 91.50 93 SER A O 1
ATOM 784 N N . MET A 1 94 ? -1.339 7.528 3.161 1.00 90.69 94 MET A N 1
ATOM 785 C CA . MET A 1 94 ? -2.736 7.731 3.502 1.00 90.69 94 MET A CA 1
ATOM 786 C C . MET A 1 94 ? -3.452 8.363 2.317 1.00 90.69 94 MET A C 1
ATOM 788 O O . MET A 1 94 ? -2.968 9.343 1.750 1.00 90.69 94 MET A O 1
ATOM 792 N N . ASP A 1 95 ? -4.597 7.800 1.952 1.00 90.62 95 ASP A N 1
ATOM 793 C CA . ASP A 1 95 ? -5.470 8.360 0.937 1.00 90.62 95 ASP A CA 1
ATOM 794 C C . ASP A 1 95 ? -6.028 9.694 1.430 1.00 90.62 95 ASP A C 1
ATOM 796 O O . ASP A 1 95 ? -6.573 9.801 2.530 1.00 90.62 95 ASP A O 1
ATOM 800 N N . LYS A 1 96 ? -5.888 10.731 0.608 1.00 85.00 96 LYS A N 1
ATOM 801 C CA . LYS A 1 96 ? -6.293 12.087 0.986 1.00 85.00 96 LYS A CA 1
ATOM 802 C C . LYS A 1 96 ? -7.800 12.277 1.080 1.00 85.00 96 LYS A C 1
ATOM 804 O O . LYS A 1 96 ? -8.242 13.200 1.759 1.00 85.00 96 LYS A O 1
ATOM 809 N N . ASN A 1 97 ? -8.571 11.458 0.372 1.00 87.81 97 ASN A N 1
ATOM 810 C CA . ASN A 1 97 ? -10.015 11.612 0.279 1.00 87.81 97 ASN A CA 1
ATOM 811 C C . ASN A 1 97 ? -10.712 10.826 1.388 1.00 87.81 97 ASN A C 1
ATOM 813 O O . ASN A 1 97 ? -11.635 11.337 2.018 1.00 87.81 97 ASN A O 1
ATOM 817 N N . THR A 1 98 ? -10.274 9.589 1.628 1.00 89.44 98 THR A N 1
ATOM 818 C CA . THR A 1 98 ? -10.920 8.680 2.581 1.00 89.44 98 THR A CA 1
ATOM 819 C C . THR A 1 98 ? -10.212 8.619 3.931 1.00 89.44 98 THR A C 1
ATOM 821 O O . THR A 1 98 ? -10.824 8.212 4.915 1.00 89.44 98 THR A O 1
ATOM 824 N N . GLY A 1 99 ? -8.937 9.017 4.002 1.00 87.25 99 GLY A N 1
ATOM 825 C CA . GLY A 1 99 ? -8.084 8.809 5.174 1.00 87.25 99 GLY A CA 1
ATOM 826 C C . GLY A 1 99 ? -7.609 7.363 5.334 1.00 87.25 99 GLY A C 1
ATOM 827 O O . GLY A 1 99 ? -6.934 7.055 6.316 1.00 87.25 99 GLY A O 1
ATOM 828 N N . ASP A 1 100 ? -7.955 6.472 4.398 1.00 91.81 100 ASP A N 1
ATOM 829 C CA . ASP A 1 100 ? -7.529 5.076 4.429 1.00 91.81 100 ASP A CA 1
ATOM 830 C C . ASP A 1 100 ? -6.012 4.955 4.302 1.00 91.81 100 ASP A C 1
ATOM 832 O O . ASP A 1 100 ? -5.348 5.709 3.598 1.00 91.81 100 ASP A O 1
ATOM 836 N N . LEU A 1 101 ? -5.458 3.965 4.984 1.00 91.25 101 LEU A N 1
ATOM 837 C CA . LEU A 1 101 ? -4.046 3.639 4.964 1.00 91.25 101 LEU A CA 1
ATOM 838 C C . LEU A 1 101 ? -3.714 2.914 3.668 1.00 91.25 101 LEU A C 1
ATOM 840 O O . LEU A 1 101 ? -4.441 2.048 3.168 1.00 91.25 101 LEU A O 1
ATOM 844 N N . ILE A 1 102 ? -2.546 3.263 3.165 1.00 93.50 102 ILE A N 1
ATOM 845 C CA . ILE A 1 102 ? -2.007 2.766 1.919 1.00 93.50 102 ILE A CA 1
ATOM 846 C C . ILE A 1 102 ? -0.726 2.029 2.242 1.00 93.50 102 ILE A C 1
ATOM 848 O O . ILE A 1 102 ? 0.186 2.586 2.852 1.00 93.50 102 ILE A O 1
ATOM 852 N N . LEU A 1 103 ? -0.648 0.778 1.811 1.00 92.81 103 LEU A N 1
ATOM 853 C CA . LEU A 1 103 ? 0.589 0.020 1.849 1.00 92.81 103 LEU A CA 1
ATOM 854 C C . LEU A 1 103 ? 1.357 0.257 0.550 1.00 92.81 103 LEU A C 1
ATOM 856 O O . LEU A 1 103 ? 0.793 0.104 -0.532 1.00 92.81 103 LEU A O 1
ATOM 860 N N . VAL A 1 104 ? 2.633 0.611 0.656 1.00 92.94 104 VAL A N 1
ATOM 861 C CA . VAL A 1 104 ? 3.518 0.857 -0.484 1.00 92.94 104 VAL A CA 1
ATOM 862 C C . VAL A 1 104 ? 4.525 -0.280 -0.558 1.00 92.94 104 VAL A C 1
ATOM 864 O O . VAL A 1 104 ? 5.260 -0.535 0.400 1.00 92.94 104 VAL A O 1
ATOM 867 N N . ILE A 1 105 ? 4.540 -0.980 -1.686 1.00 92.06 105 ILE A N 1
ATOM 868 C CA . ILE A 1 105 ? 5.332 -2.194 -1.904 1.00 92.06 105 ILE A CA 1
ATOM 869 C C . ILE A 1 105 ? 5.976 -2.178 -3.289 1.00 92.06 105 ILE A C 1
ATOM 871 O O . ILE A 1 105 ? 5.478 -1.525 -4.208 1.00 92.06 105 ILE A O 1
ATOM 875 N N . SER A 1 106 ? 7.065 -2.926 -3.464 1.00 90.06 106 SER A N 1
ATOM 876 C CA . SER A 1 106 ? 7.701 -3.079 -4.777 1.00 90.06 106 SER A CA 1
ATOM 877 C C . SER A 1 106 ? 6.721 -3.682 -5.785 1.00 90.06 106 SER A C 1
ATOM 879 O O . SER A 1 106 ? 6.052 -4.680 -5.495 1.00 90.06 106 SER A O 1
ATOM 881 N N . TYR A 1 107 ? 6.638 -3.094 -6.981 1.00 89.88 107 TYR A N 1
ATOM 882 C CA . TYR A 1 107 ? 5.751 -3.598 -8.024 1.00 89.88 107 TYR A CA 1
ATOM 883 C C . TYR A 1 107 ? 6.275 -4.924 -8.596 1.00 89.88 107 TYR A C 1
ATOM 885 O O . TYR A 1 107 ? 7.424 -5.031 -9.030 1.00 89.88 107 TYR A O 1
ATOM 893 N N . ALA A 1 108 ? 5.427 -5.953 -8.622 1.00 85.19 108 ALA A N 1
ATOM 894 C CA . ALA A 1 108 ? 5.773 -7.249 -9.196 1.00 85.19 108 ALA A CA 1
ATOM 895 C C . ALA A 1 108 ? 5.613 -7.218 -10.726 1.00 85.19 108 ALA A C 1
ATOM 897 O O . ALA A 1 108 ? 4.525 -7.435 -11.251 1.00 85.19 108 ALA A O 1
ATOM 898 N N . LYS A 1 109 ? 6.711 -6.967 -11.450 1.00 76.69 109 LYS A N 1
ATOM 899 C CA . LYS A 1 109 ? 6.707 -6.857 -12.925 1.00 76.69 109 LYS A CA 1
ATOM 900 C C . LYS A 1 109 ? 6.373 -8.163 -13.657 1.00 76.69 109 LYS A C 1
ATOM 902 O O . LYS A 1 109 ? 5.960 -8.121 -14.808 1.00 76.69 109 LYS A O 1
ATOM 907 N N . PHE A 1 110 ? 6.552 -9.309 -13.000 1.00 74.88 110 PHE A N 1
ATOM 908 C CA . PHE A 1 110 ? 6.433 -10.637 -13.614 1.00 74.88 110 PHE A CA 1
ATOM 909 C C . PHE A 1 110 ? 5.113 -11.354 -13.287 1.00 74.88 110 PHE A C 1
ATOM 911 O O . PHE A 1 110 ? 5.061 -12.580 -13.287 1.00 74.88 110 PHE A O 1
ATOM 918 N N . GLY A 1 111 ? 4.048 -10.593 -13.026 1.00 64.31 111 GLY A N 1
ATOM 919 C CA . GLY A 1 111 ? 2.692 -11.123 -12.873 1.00 64.31 111 GLY A CA 1
ATOM 920 C C . GLY A 1 111 ? 2.248 -11.344 -11.427 1.00 64.31 111 GLY A C 1
ATOM 921 O O . GLY A 1 111 ? 2.982 -11.099 -10.465 1.00 64.31 111 GLY A O 1
ATOM 922 N N . SER A 1 112 ? 0.992 -11.770 -11.285 1.00 65.69 112 SER A N 1
ATOM 923 C CA . SER A 1 112 ? 0.337 -12.018 -10.003 1.00 65.69 112 SER A CA 1
ATOM 924 C C . SER A 1 112 ? 0.311 -13.514 -9.695 1.00 65.69 112 SER A C 1
ATOM 926 O O . SER A 1 112 ? 0.145 -14.341 -10.587 1.00 65.69 112 SER A O 1
ATOM 928 N N . LEU A 1 113 ? 0.376 -13.887 -8.411 1.00 61.03 113 LEU A N 1
ATOM 929 C CA . LEU A 1 113 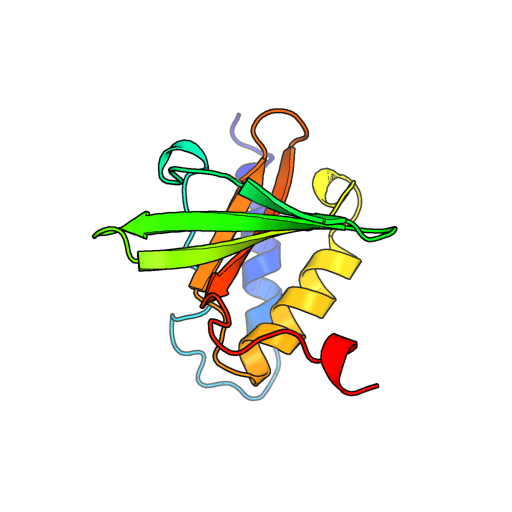? 0.147 -15.279 -7.983 1.00 61.03 113 LEU A CA 1
ATOM 930 C C . LEU A 1 113 ? -1.226 -15.814 -8.431 1.00 61.03 113 LEU A C 1
ATOM 932 O O . LEU A 1 113 ? -1.403 -17.021 -8.536 1.00 61.03 113 LEU A O 1
ATOM 936 N N . ARG A 1 114 ? -2.183 -14.921 -8.719 1.00 58.72 114 ARG A N 1
ATOM 937 C CA . ARG A 1 114 ? -3.509 -15.280 -9.241 1.00 58.72 114 ARG A CA 1
ATOM 938 C C . ARG A 1 114 ? -3.478 -15.894 -10.638 1.00 58.72 114 ARG A C 1
ATOM 940 O O . ARG A 1 114 ? -4.417 -16.596 -10.973 1.00 58.72 114 ARG A O 1
ATOM 947 N N . ASP A 1 115 ? -2.426 -15.657 -11.414 1.00 56.94 115 ASP A N 1
ATOM 948 C CA . ASP A 1 115 ? -2.324 -16.168 -12.784 1.00 56.94 115 ASP A CA 1
ATOM 949 C C . ASP A 1 115 ? -1.824 -17.630 -12.827 1.00 56.94 115 ASP A C 1
ATOM 951 O O . ASP A 1 115 ? -1.727 -18.215 -13.901 1.00 56.94 115 ASP A O 1
ATOM 955 N N . ASN A 1 116 ? -1.496 -18.224 -11.668 1.00 50.00 116 ASN A N 1
ATOM 956 C CA . ASN A 1 116 ? -0.971 -19.591 -11.525 1.00 50.00 116 ASN A CA 1
ATOM 957 C C . ASN A 1 116 ? -1.758 -20.452 -10.506 1.00 50.00 116 ASN A C 1
ATOM 959 O O . ASN A 1 116 ? -1.228 -21.452 -10.019 1.00 50.00 116 ASN A O 1
ATOM 963 N N . LEU A 1 117 ? -2.987 -20.051 -10.156 1.00 44.72 117 LEU A N 1
ATOM 964 C CA . LEU A 1 117 ? -3.933 -20.803 -9.313 1.00 44.72 117 LEU A CA 1
ATOM 965 C C . LEU A 1 117 ? -5.082 -21.342 -10.167 1.00 44.72 117 LEU A C 1
ATOM 967 O O . LEU A 1 117 ? -5.490 -22.495 -9.914 1.00 44.72 117 LEU A O 1
#

InterPro domains:
  IPR000719 Protein kinase domain [PS50011] (36-117)
  IPR001245 Serine-threonine/tyrosine-protein kinase, catalytic domain [PF07714] (38-117)
  IPR011009 Protein kinase-like domain superfamily [SSF56112] (19-116)
  IPR017441 Protein kinase, ATP binding site [PS00107] (42-64)